Protein AF-A0A178DGD9-F1 (afdb_monomer)

Secondary structure (DSSP, 8-state):
-------PPPPPP----------PPP-SHHHHHHHHHHIIIIIHHH-SHHHHHHHHHHHHHHHHHHHHHHHHHHHHHHHHHHHHHHHHHHHHHHHHHHHHHHTTTT----HHHHHHHHHHHHHHHHHHHHT-S----------------------------------

Sequence (167 aa):
MVATSDTVPPCPQVVPLEIPNTPTTPKTTAAFALLQSQIMQQDIGALDEASKLRLEKRIQKCVNAVQTCHTKGALQQDYIRVLLKINDESKIRRSTKSNILAKGEGMVISYEHLVAKREALAAKAEAKAAGTGKRGRKRTRPVEVEEDVEPSAKMARTSEARLELRL

Mean predicted aligned error: 20.47 Å

pLDDT: mean 72.21, std 21.08, range [29.11, 98.19]

Foldseek 3Di:
DDDDDDDDDDDPDPDPPPDPCPPDQDQDPVSLVVLVCCLVPPLVVPVDPVSVVVNVSSVVSVVVNVVVVVVVVVVVVVVVVVVVVVVVVVVVVVVVVVVCCVVPVPDPQDPVNVVVVVVVVVVVVVVVVVPPDDDDDDDDDDDDDDDDDDDDDDDDDDDDDDDDDDD

Solvent-accessible surface area (backbone atoms only — not comparable to full-atom values): 10764 Å² total; per-residue (Å²): 132,86,86,81,82,93,76,80,79,80,76,81,76,80,71,80,75,78,70,78,88,67,85,70,70,44,88,47,72,68,53,44,51,52,51,51,50,47,42,61,66,49,25,68,66,63,69,42,78,69,28,52,59,50,40,55,57,52,51,53,33,52,52,52,30,50,52,52,52,48,54,51,48,52,54,50,51,51,50,51,52,52,52,50,54,54,50,54,53,51,49,51,53,52,53,49,51,50,48,39,44,73,69,53,83,57,53,85,76,49,72,66,58,54,50,54,52,49,52,55,49,50,55,51,48,50,52,56,59,74,60,65,72,77,84,77,81,78,86,75,87,84,87,88,83,89,80,86,84,87,83,82,91,78,81,86,87,80,89,77,82,88,80,89,80,83,134

Structure (mmCIF, N/CA/C/O backbone):
data_AF-A0A178DGD9-F1
#
_entry.id   AF-A0A178DGD9-F1
#
loop_
_atom_site.group_PDB
_atom_site.id
_atom_site.type_symbol
_atom_site.label_atom_id
_atom_site.label_alt_id
_atom_site.label_comp_id
_atom_site.label_asym_id
_atom_site.label_entity_id
_atom_site.label_seq_id
_atom_site.pdbx_PDB_ins_code
_atom_site.Cartn_x
_atom_site.Cartn_y
_atom_site.Cartn_z
_atom_site.occupancy
_atom_site.B_iso_or_equiv
_atom_site.auth_seq_id
_atom_site.auth_comp_id
_atom_site.auth_asym_id
_atom_site.auth_atom_id
_atom_site.pdbx_PDB_model_num
ATOM 1 N N . MET A 1 1 ? -13.243 -62.537 50.138 1.00 40.56 1 MET A N 1
ATOM 2 C CA . MET A 1 1 ? -13.109 -62.606 48.666 1.00 40.56 1 MET A CA 1
ATOM 3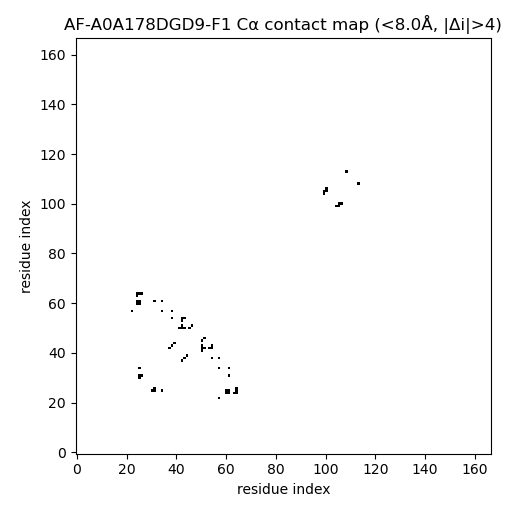 C C . MET A 1 1 ? -14.418 -62.049 48.112 1.00 40.56 1 MET A C 1
ATOM 5 O O . MET A 1 1 ? -15.411 -62.745 48.225 1.00 40.56 1 MET A O 1
ATOM 9 N N . VAL A 1 2 ? -14.608 -60.745 47.852 1.00 44.69 2 VAL A N 1
ATOM 10 C CA . VAL A 1 2 ? -13.956 -59.830 46.874 1.00 44.69 2 VAL A CA 1
ATOM 11 C C . VAL A 1 2 ? -13.896 -60.513 45.497 1.00 44.69 2 VAL A C 1
ATOM 13 O O . VAL A 1 2 ? -13.276 -61.565 45.414 1.00 44.69 2 VAL A O 1
ATOM 16 N N . ALA A 1 3 ? -14.560 -60.051 44.431 1.00 42.19 3 ALA A N 1
ATOM 17 C CA . ALA A 1 3 ? -14.707 -58.666 43.979 1.00 42.19 3 ALA A CA 1
ATOM 18 C C . ALA A 1 3 ? -16.072 -58.348 43.328 1.00 42.19 3 ALA A C 1
ATOM 20 O O . ALA A 1 3 ? -16.640 -59.166 42.606 1.00 42.19 3 ALA A O 1
ATOM 21 N N . THR A 1 4 ? -16.542 -57.118 43.538 1.00 52.44 4 THR A N 1
ATOM 22 C CA . THR A 1 4 ? -17.602 -56.449 42.774 1.00 52.44 4 THR A CA 1
ATOM 23 C C . THR A 1 4 ? -16.986 -55.384 41.865 1.00 52.44 4 THR A C 1
ATOM 25 O O . THR A 1 4 ? -16.273 -54.514 42.357 1.00 52.44 4 THR A O 1
ATOM 28 N N . SER A 1 5 ? -17.349 -55.454 40.579 1.00 50.81 5 SER A N 1
ATOM 29 C CA . SER A 1 5 ? -17.549 -54.354 39.614 1.00 50.81 5 SER A CA 1
ATOM 30 C C . SER A 1 5 ? -16.436 -53.314 39.409 1.00 50.81 5 SER A C 1
ATOM 32 O O . SER A 1 5 ? -16.371 -52.313 40.121 1.00 50.81 5 SER A O 1
ATOM 34 N N . ASP A 1 6 ? -15.696 -53.472 38.308 1.00 48.38 6 ASP A N 1
ATOM 35 C CA . ASP A 1 6 ? -14.911 -52.407 37.678 1.00 48.38 6 ASP A CA 1
ATOM 36 C C . ASP A 1 6 ? -15.830 -51.495 36.846 1.00 48.38 6 ASP A C 1
ATOM 38 O O . ASP A 1 6 ? -16.087 -51.733 35.665 1.00 48.38 6 ASP A O 1
ATOM 42 N N . THR A 1 7 ? -16.340 -50.432 37.467 1.00 59.25 7 THR A N 1
ATOM 43 C CA . THR A 1 7 ? -16.941 -49.299 36.749 1.00 59.25 7 THR A CA 1
ATOM 44 C C . THR A 1 7 ? -15.857 -48.248 36.536 1.00 59.25 7 THR A C 1
ATOM 46 O O . THR A 1 7 ? -15.452 -47.558 37.470 1.00 59.25 7 THR A O 1
ATOM 49 N N . VAL A 1 8 ? -1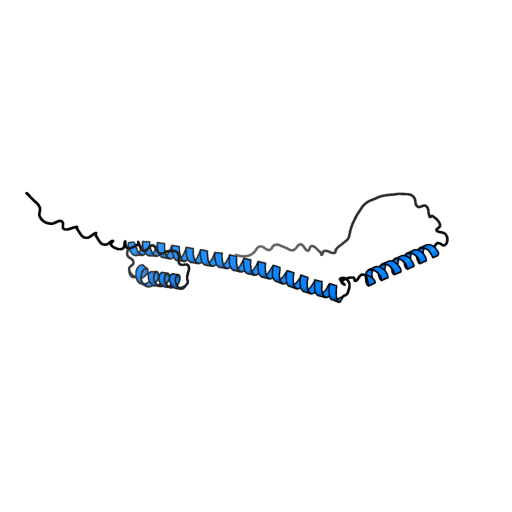5.377 -48.128 35.298 1.00 64.38 8 VAL A N 1
ATOM 50 C CA . VAL A 1 8 ? -14.427 -47.083 34.889 1.00 64.38 8 VAL A CA 1
ATOM 51 C C . VAL A 1 8 ? -15.142 -45.723 34.906 1.00 64.38 8 VAL A C 1
ATOM 53 O O . VAL A 1 8 ? -16.202 -45.596 34.286 1.00 64.38 8 VAL A O 1
ATOM 56 N N . PRO A 1 9 ? -14.609 -44.696 35.593 1.00 62.91 9 PRO A N 1
ATOM 57 C CA . PRO A 1 9 ? -15.229 -43.378 35.606 1.00 62.91 9 PRO A CA 1
ATOM 58 C C . PRO A 1 9 ? -15.121 -42.716 34.219 1.00 62.91 9 PRO A C 1
ATOM 60 O O . PRO A 1 9 ? -14.048 -42.750 33.610 1.00 62.91 9 PRO A O 1
ATOM 63 N N . PRO A 1 10 ? -16.194 -42.078 33.711 1.00 63.91 10 PRO A N 1
ATOM 64 C CA . PRO A 1 10 ? -16.126 -41.299 32.482 1.00 63.91 10 PRO A CA 1
ATOM 65 C C . PRO A 1 10 ? -15.148 -40.135 32.645 1.00 63.91 10 PRO A C 1
ATOM 67 O O . PRO A 1 10 ? -15.238 -39.368 33.606 1.00 63.91 10 PRO A O 1
ATOM 70 N N . CYS A 1 11 ? -14.218 -39.996 31.698 1.00 57.12 11 CYS A N 1
ATOM 71 C CA . CYS A 1 11 ? -13.316 -38.852 31.629 1.00 57.12 11 CYS A CA 1
ATOM 72 C C . CYS A 1 11 ? -14.119 -37.539 31.674 1.00 57.12 11 CYS A C 1
ATOM 74 O O . CYS A 1 11 ? -15.121 -37.426 30.960 1.00 57.12 11 CYS A O 1
ATOM 76 N N . PRO A 1 12 ? -13.700 -36.530 32.462 1.00 57.59 12 PRO A N 1
ATOM 77 C CA . PRO A 1 12 ? -14.342 -35.229 32.415 1.00 57.59 12 PRO A CA 1
ATOM 78 C C . PRO A 1 12 ? -14.181 -34.658 31.006 1.00 57.59 12 PRO A C 1
ATOM 80 O O . PRO A 1 12 ? -13.069 -34.523 30.492 1.00 57.59 12 PRO A O 1
ATOM 83 N N . GLN A 1 13 ? -15.314 -34.359 30.372 1.00 60.00 13 GLN A N 1
ATOM 84 C CA . GLN A 1 13 ? -15.349 -33.632 29.113 1.00 60.00 13 GLN A CA 1
ATOM 85 C C . GLN A 1 13 ? -14.584 -32.323 29.307 1.00 60.00 13 GLN A C 1
ATOM 87 O O . GLN A 1 13 ? -14.848 -31.577 30.251 1.00 60.00 13 GLN A O 1
ATOM 92 N N . VAL A 1 14 ? -13.614 -32.075 28.429 1.00 54.28 14 VAL A N 1
ATOM 93 C CA . VAL A 1 14 ? -12.867 -30.822 28.379 1.00 54.28 14 VAL A CA 1
ATOM 94 C C . VAL A 1 14 ? -13.882 -29.706 28.164 1.00 54.28 14 VAL A C 1
ATOM 96 O O . VAL A 1 14 ? -14.417 -29.541 27.070 1.00 54.28 14 VAL A O 1
ATOM 99 N N . VAL A 1 15 ? -14.179 -28.962 29.228 1.00 59.84 15 VAL A N 1
ATOM 100 C CA . VAL A 1 15 ? -14.890 -27.689 29.134 1.00 59.84 15 VAL A CA 1
ATOM 101 C C . VAL A 1 15 ? -14.063 -26.828 28.177 1.00 59.84 15 VAL A C 1
ATOM 103 O O . VAL A 1 15 ? -12.863 -26.669 28.427 1.00 59.84 15 VAL A O 1
ATOM 106 N N . PRO A 1 16 ? -14.625 -26.311 27.069 1.00 47.81 16 PRO A N 1
ATOM 107 C CA . PRO A 1 16 ? -13.901 -25.374 26.230 1.00 47.81 16 PRO A CA 1
ATOM 108 C C . PRO A 1 16 ? -13.464 -24.215 27.118 1.00 47.81 16 PRO A C 1
ATOM 110 O O . PRO A 1 16 ? -14.298 -23.518 27.691 1.00 47.81 16 PRO A O 1
ATOM 113 N N . LEU A 1 17 ? -12.153 -24.060 27.287 1.00 42.22 17 LEU A N 1
ATOM 114 C CA . LEU A 1 17 ? -11.576 -22.920 27.974 1.00 42.22 17 LEU A CA 1
ATOM 115 C C . LEU A 1 17 ? -12.058 -21.685 27.209 1.00 42.22 17 LEU A C 1
ATOM 117 O O . LEU A 1 17 ? -11.639 -21.477 26.069 1.00 42.22 17 LEU A O 1
ATOM 121 N N . GLU A 1 18 ? -12.985 -20.920 27.791 1.00 50.38 18 GLU A N 1
ATOM 122 C CA . GLU A 1 18 ? -13.386 -19.623 27.258 1.00 50.38 18 GLU A CA 1
ATOM 123 C C . GLU A 1 18 ? -12.116 -18.790 27.131 1.00 50.38 18 GLU A C 1
ATOM 125 O O . GLU A 1 18 ? -11.530 -18.330 28.113 1.00 50.38 18 GLU A O 1
ATOM 130 N N . ILE A 1 19 ? -11.635 -18.676 25.895 1.00 49.94 19 ILE A N 1
ATOM 131 C CA . ILE A 1 19 ? -10.462 -17.885 25.575 1.00 49.94 19 ILE A CA 1
ATOM 132 C C . ILE A 1 19 ? -10.817 -16.468 26.023 1.00 49.94 19 ILE A C 1
ATOM 134 O O . ILE A 1 19 ? -11.836 -15.941 25.564 1.00 49.94 19 ILE A O 1
ATOM 138 N N . PRO A 1 20 ? -10.033 -15.835 26.915 1.00 42.19 20 PRO A N 1
ATOM 139 C CA . PRO A 1 20 ? -10.308 -14.466 27.301 1.00 42.19 20 PRO A CA 1
ATOM 140 C C . PRO A 1 20 ? -10.363 -13.641 26.020 1.00 42.19 20 PRO A C 1
ATOM 142 O O . PRO A 1 20 ? -9.385 -13.603 25.267 1.00 42.19 20 PRO A O 1
ATOM 145 N N . ASN A 1 21 ? -11.525 -13.030 25.764 1.00 61.69 21 ASN A N 1
ATOM 146 C CA . ASN A 1 21 ? -11.784 -12.138 24.640 1.00 61.69 21 ASN A CA 1
ATOM 147 C C . ASN A 1 21 ? -10.830 -10.950 24.752 1.00 61.69 21 ASN A C 1
ATOM 149 O O . ASN A 1 21 ? -11.185 -9.886 25.250 1.00 61.69 21 ASN A O 1
ATOM 153 N N . THR A 1 22 ? -9.581 -11.139 24.347 1.00 49.91 22 THR A N 1
ATOM 154 C CA . THR A 1 22 ? -8.605 -10.080 24.184 1.00 49.91 22 THR A CA 1
ATOM 155 C C . THR A 1 22 ? -8.782 -9.605 22.748 1.00 49.91 22 THR A C 1
ATOM 157 O O . THR A 1 22 ? -8.465 -10.341 21.816 1.00 49.91 22 THR A O 1
ATOM 160 N N . PRO A 1 23 ? -9.351 -8.404 22.514 1.00 56.66 23 PRO A N 1
ATOM 161 C CA . PRO A 1 23 ? -9.592 -7.969 21.148 1.00 56.66 23 PRO A CA 1
ATOM 162 C C . PRO A 1 23 ? -8.249 -7.839 20.427 1.00 56.66 23 PRO A C 1
ATOM 164 O O . PRO A 1 23 ? -7.420 -7.014 20.818 1.00 56.66 23 PRO A O 1
ATOM 167 N N . THR A 1 24 ? -8.010 -8.660 19.414 1.00 66.81 24 THR A N 1
ATOM 168 C CA . THR A 1 24 ? -6.858 -8.521 18.523 1.00 66.81 24 THR A CA 1
ATOM 169 C C . THR A 1 24 ? -7.003 -7.217 17.730 1.00 66.81 24 THR A C 1
ATOM 171 O O . THR A 1 24 ? -8.124 -6.811 17.420 1.00 66.81 24 THR A O 1
ATOM 174 N N . THR A 1 25 ? -5.899 -6.530 17.415 1.00 76.56 25 THR A N 1
ATOM 175 C CA . THR A 1 25 ? -5.938 -5.292 16.616 1.00 76.56 25 THR A CA 1
ATOM 176 C C . THR A 1 25 ? -6.692 -5.543 15.305 1.00 76.56 25 THR A C 1
ATOM 178 O O . THR A 1 25 ? -6.334 -6.483 14.584 1.00 76.56 25 THR A O 1
ATOM 181 N N . PRO A 1 26 ? -7.735 -4.756 14.983 1.00 80.38 26 PRO A N 1
ATOM 182 C CA . PRO A 1 26 ? -8.559 -5.017 13.813 1.00 80.38 26 PRO A CA 1
ATOM 183 C C . PRO A 1 26 ? -7.745 -4.801 12.537 1.00 80.38 26 PRO A C 1
ATOM 185 O O . PRO A 1 26 ? -7.120 -3.761 12.341 1.00 80.38 26 PRO A O 1
ATOM 188 N N . LYS A 1 27 ? -7.752 -5.814 11.668 1.00 82.94 27 LYS A N 1
ATOM 189 C CA . LYS A 1 27 ? -7.065 -5.795 10.364 1.00 82.94 27 LYS A CA 1
ATOM 190 C C . LYS A 1 27 ? -8.024 -5.588 9.192 1.00 82.94 27 LYS A C 1
ATOM 192 O O . LYS A 1 27 ? -7.579 -5.319 8.081 1.00 82.94 27 LYS A O 1
ATOM 197 N N . THR A 1 28 ? -9.324 -5.748 9.429 1.00 86.31 28 THR A N 1
ATOM 198 C CA . THR A 1 28 ? -10.386 -5.654 8.424 1.00 86.31 28 THR A CA 1
ATOM 199 C C . THR A 1 28 ? -11.380 -4.563 8.800 1.00 86.31 28 THR A C 1
ATOM 201 O O . THR A 1 28 ? -11.594 -4.276 9.979 1.00 86.31 28 THR A O 1
ATOM 204 N N . THR A 1 29 ? -12.031 -3.983 7.793 1.00 87.25 29 THR A N 1
ATOM 205 C CA . THR A 1 29 ? -13.046 -2.937 7.981 1.00 87.25 29 THR A CA 1
ATOM 206 C C . THR A 1 29 ? -14.228 -3.431 8.815 1.00 87.25 29 THR A C 1
ATOM 208 O O . THR A 1 29 ? -14.697 -2.718 9.693 1.00 87.25 29 THR A O 1
ATOM 211 N N . ALA A 1 30 ? -14.661 -4.680 8.610 1.00 89.81 30 ALA A N 1
ATOM 212 C CA . ALA A 1 30 ? -15.724 -5.293 9.405 1.00 89.81 30 ALA A CA 1
ATOM 213 C C . ALA A 1 30 ? -15.337 -5.419 10.890 1.00 89.81 30 ALA A C 1
ATOM 215 O O . ALA A 1 30 ? -16.125 -5.063 11.761 1.00 89.81 30 ALA A O 1
ATOM 216 N N . ALA A 1 31 ? -14.106 -5.851 11.192 1.00 87.69 31 ALA A N 1
ATOM 217 C CA . ALA A 1 31 ? -13.625 -5.930 12.572 1.00 87.69 31 ALA A CA 1
ATOM 218 C C . ALA A 1 31 ? -13.523 -4.544 13.229 1.00 87.69 31 ALA A C 1
ATOM 220 O O . ALA A 1 31 ? -13.807 -4.402 14.416 1.00 87.69 31 ALA A O 1
ATOM 221 N N . PHE A 1 32 ? -13.152 -3.517 12.459 1.00 90.12 32 PHE A N 1
ATOM 222 C CA . PHE A 1 32 ? -13.137 -2.137 12.940 1.00 90.12 32 PHE A CA 1
ATOM 223 C C . PHE A 1 32 ? -14.554 -1.608 13.223 1.00 90.12 32 PHE A C 1
ATOM 225 O O . PHE A 1 32 ? -14.780 -1.010 14.270 1.00 90.12 32 PHE A O 1
ATOM 232 N N . ALA A 1 33 ? -15.527 -1.891 12.350 1.00 90.31 33 ALA A N 1
ATOM 233 C CA . ALA A 1 33 ? -16.927 -1.515 12.557 1.00 90.31 33 ALA A CA 1
ATOM 234 C C . ALA A 1 33 ? -17.534 -2.187 13.803 1.00 90.31 33 ALA A C 1
ATOM 236 O O . ALA A 1 33 ? -18.230 -1.535 14.578 1.00 90.31 33 ALA A O 1
ATOM 237 N N . LEU A 1 34 ? -17.210 -3.464 14.041 1.00 90.69 34 LEU A N 1
ATOM 238 C CA . LEU A 1 34 ? -17.594 -4.170 15.269 1.00 90.69 34 LEU A CA 1
ATOM 239 C C . LEU A 1 34 ? -16.960 -3.542 16.517 1.00 90.69 34 LEU A C 1
ATOM 241 O O . LEU A 1 34 ? -17.621 -3.394 17.542 1.00 90.69 34 LEU A O 1
ATOM 245 N N . LEU A 1 35 ? -15.686 -3.146 16.446 1.00 90.31 35 LEU A N 1
ATOM 246 C CA . LEU A 1 35 ? -15.021 -2.453 17.551 1.00 90.31 35 LEU A CA 1
ATOM 247 C C . LEU A 1 35 ? -15.705 -1.111 17.855 1.00 90.31 35 LEU A C 1
ATOM 249 O O . LEU A 1 35 ? -15.920 -0.776 19.018 1.00 90.31 35 LEU A O 1
ATOM 253 N N . GLN A 1 36 ? -16.099 -0.374 16.816 1.00 90.31 36 GLN A N 1
ATOM 254 C CA . GLN A 1 36 ? -16.817 0.889 16.954 1.00 90.31 36 GLN A CA 1
ATOM 255 C C . GLN A 1 36 ? -18.209 0.701 17.574 1.00 90.31 36 GLN A C 1
ATOM 257 O O . GLN A 1 36 ? -18.577 1.453 18.478 1.00 90.31 36 GLN A O 1
ATOM 262 N N . SER A 1 37 ? -18.980 -0.304 17.142 1.00 91.00 37 SER A N 1
ATOM 263 C CA . SER A 1 37 ? -20.303 -0.574 17.720 1.00 91.00 37 SER A CA 1
ATOM 264 C C . SER A 1 37 ? -20.202 -0.983 19.189 1.00 91.00 37 SER A C 1
ATOM 266 O O . SER A 1 37 ? -20.994 -0.524 20.006 1.00 91.00 37 SER A O 1
ATOM 268 N N . GLN A 1 38 ? -19.188 -1.775 19.545 1.00 89.62 38 GLN A N 1
ATOM 269 C CA . GLN A 1 38 ? -18.911 -2.166 20.924 1.00 89.62 38 GLN A CA 1
ATOM 270 C C . GLN A 1 38 ? -18.567 -0.968 21.824 1.00 89.62 38 GLN A C 1
ATOM 272 O O . GLN A 1 38 ? -19.085 -0.882 22.936 1.00 89.62 38 GLN A O 1
ATOM 277 N N . ILE A 1 39 ? -17.756 -0.021 21.340 1.00 90.44 39 ILE A N 1
ATOM 278 C CA . ILE A 1 39 ? -17.452 1.223 22.066 1.00 90.44 39 ILE A CA 1
ATOM 279 C C . ILE A 1 39 ? -18.739 2.018 22.335 1.00 90.44 39 ILE A C 1
ATOM 281 O O . ILE A 1 39 ? -18.992 2.416 23.472 1.00 90.44 39 ILE A O 1
ATOM 285 N N . MET A 1 40 ? -19.569 2.219 21.305 1.00 88.75 40 MET A N 1
ATOM 286 C CA . MET A 1 40 ? -20.778 3.044 21.412 1.00 88.75 40 MET A CA 1
ATOM 287 C C . MET A 1 40 ? -21.876 2.401 22.265 1.00 88.75 40 MET A C 1
ATOM 289 O O . MET A 1 40 ? -22.529 3.095 23.036 1.00 88.75 40 MET A O 1
ATOM 293 N N . GLN A 1 41 ? -22.092 1.091 22.130 1.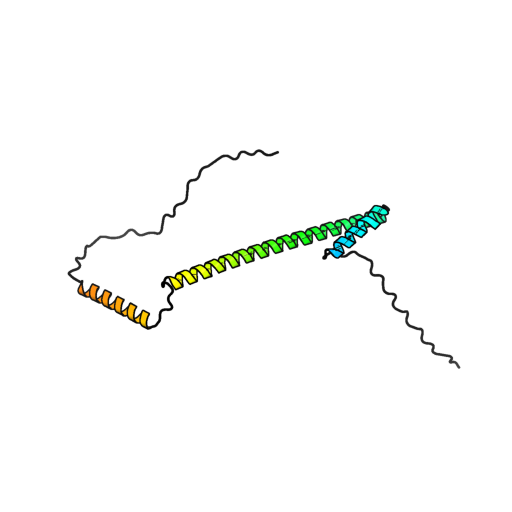00 87.56 41 GLN A N 1
ATOM 294 C CA . GLN A 1 41 ? -23.213 0.400 22.775 1.00 87.56 41 GLN A CA 1
ATOM 295 C C . GLN A 1 41 ? -22.891 -0.100 24.185 1.00 87.56 41 GLN A C 1
ATOM 297 O O . GLN A 1 41 ? -23.793 -0.172 25.012 1.00 87.56 41 GLN A O 1
ATOM 302 N N . GLN A 1 42 ? -21.639 -0.480 24.460 1.00 83.56 42 GLN A N 1
ATOM 303 C CA . GLN A 1 42 ? -21.278 -1.141 25.720 1.00 83.56 42 GLN A CA 1
ATOM 304 C C . GLN A 1 42 ? -20.485 -0.223 26.643 1.00 83.56 42 GLN A C 1
ATOM 306 O O . GLN A 1 42 ? -20.831 -0.086 27.812 1.00 83.56 42 GLN A O 1
ATOM 311 N N . ASP A 1 43 ? -19.423 0.405 26.138 1.00 80.62 43 ASP A N 1
ATOM 312 C CA . ASP A 1 43 ? -18.486 1.097 27.025 1.00 80.62 43 ASP A CA 1
ATOM 313 C C . ASP A 1 43 ? -18.960 2.505 27.392 1.00 80.62 43 ASP A C 1
ATOM 315 O O . ASP A 1 43 ? -18.917 2.886 28.557 1.00 80.62 43 ASP A O 1
ATOM 319 N N . ILE A 1 44 ? -19.460 3.266 26.413 1.00 81.62 44 ILE A N 1
ATOM 320 C CA . ILE A 1 44 ? -19.998 4.614 26.659 1.00 81.62 44 ILE A CA 1
ATOM 321 C C . ILE A 1 44 ? -21.328 4.545 27.426 1.00 81.62 44 ILE A C 1
ATOM 323 O O . ILE A 1 44 ? -21.623 5.431 28.220 1.00 81.62 44 ILE A O 1
ATOM 327 N N . GLY A 1 45 ? -22.123 3.490 27.219 1.00 76.38 45 GLY A N 1
ATOM 328 C CA . GLY A 1 45 ? -23.437 3.339 27.851 1.00 76.38 45 GLY A CA 1
ATOM 329 C C . GLY A 1 45 ? -23.404 2.914 29.324 1.00 76.38 45 GLY A C 1
ATOM 330 O O . GLY A 1 45 ? -24.310 3.281 30.066 1.00 76.38 45 GLY A O 1
ATOM 331 N N . ALA A 1 46 ? -22.392 2.150 29.756 1.00 78.38 46 ALA A N 1
ATOM 332 C CA . ALA A 1 46 ? -22.332 1.581 31.109 1.00 78.38 46 ALA A CA 1
ATOM 333 C C . ALA A 1 46 ? -21.547 2.440 32.120 1.00 78.38 46 ALA A C 1
ATOM 335 O O . ALA A 1 46 ? -21.870 2.391 33.303 1.00 78.38 46 ALA A O 1
ATOM 336 N N . LEU A 1 47 ? -20.546 3.217 31.671 1.00 79.94 47 LEU A N 1
ATOM 337 C CA . LEU A 1 47 ? -19.753 4.211 32.432 1.00 79.94 47 LEU A CA 1
ATOM 338 C C . LEU A 1 47 ? -19.230 3.797 33.833 1.00 79.94 47 LEU A C 1
ATOM 340 O O . LEU A 1 47 ? -18.777 4.644 34.607 1.00 79.94 47 LEU A O 1
ATOM 344 N N . ASP A 1 48 ? -19.222 2.501 34.142 1.00 89.19 48 ASP A N 1
ATOM 345 C CA . ASP A 1 48 ? -18.572 1.885 35.299 1.00 89.19 48 ASP A CA 1
ATOM 346 C C . ASP A 1 48 ? -17.035 1.910 35.175 1.00 89.19 48 ASP A C 1
ATOM 348 O O . ASP A 1 48 ? -16.472 2.017 34.085 1.00 89.19 48 ASP A O 1
ATOM 352 N N . GLU A 1 49 ? -16.310 1.765 36.287 1.00 88.12 49 GLU A N 1
ATOM 353 C CA . GLU A 1 49 ? -14.834 1.773 36.261 1.00 88.12 49 GLU A CA 1
ATOM 354 C C . GLU A 1 49 ? -14.250 0.689 35.336 1.00 88.12 49 GLU A C 1
ATOM 356 O O . GLU A 1 49 ? -13.236 0.897 34.666 1.00 88.12 49 GLU A O 1
ATOM 361 N N . ALA A 1 50 ? -14.927 -0.456 35.208 1.00 87.06 50 ALA A N 1
ATOM 362 C CA . ALA A 1 50 ? -14.505 -1.505 34.291 1.00 87.06 50 ALA A CA 1
ATOM 363 C C . ALA A 1 50 ? -14.736 -1.138 32.809 1.00 87.06 50 ALA A C 1
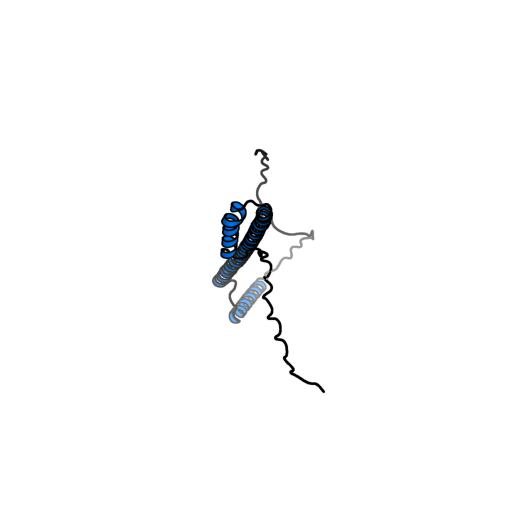ATOM 365 O O . ALA A 1 50 ? -13.901 -1.500 31.974 1.00 87.06 50 ALA A O 1
ATOM 366 N N . SER A 1 51 ? -15.816 -0.428 32.446 1.00 86.44 51 SER A N 1
ATOM 367 C CA . SER A 1 51 ? -16.017 0.058 31.068 1.00 86.44 51 SER A CA 1
ATOM 368 C C . SER A 1 51 ? -15.033 1.147 30.695 1.00 86.44 51 SER A C 1
ATOM 370 O O . SER A 1 51 ? -14.553 1.115 29.568 1.00 86.44 51 SER A O 1
ATOM 372 N N . LYS A 1 52 ? -14.642 2.035 31.618 1.00 88.81 52 LYS A N 1
ATOM 373 C CA . LYS A 1 52 ? -13.594 3.038 31.358 1.00 88.81 52 LYS A CA 1
ATOM 374 C C . LYS A 1 52 ? -12.276 2.375 30.951 1.00 88.81 52 LYS A C 1
ATOM 376 O O . LYS A 1 52 ? -11.725 2.683 29.896 1.00 88.81 52 LYS A O 1
ATOM 381 N N . LEU A 1 53 ? -11.832 1.369 31.707 1.00 89.44 53 LEU A N 1
ATOM 382 C CA . LEU A 1 53 ? -10.622 0.607 31.373 1.00 89.44 53 LEU A CA 1
ATOM 383 C C . LEU A 1 53 ? -10.751 -0.168 30.048 1.00 89.44 53 LEU A C 1
ATOM 385 O O . LEU A 1 53 ? -9.774 -0.320 29.308 1.00 89.44 53 LEU A O 1
ATOM 389 N N . ARG A 1 54 ? -11.940 -0.703 29.731 1.00 90.12 54 ARG A N 1
ATOM 390 C CA . ARG A 1 54 ? -12.201 -1.359 28.435 1.00 90.12 54 ARG A CA 1
ATOM 391 C C . ARG A 1 54 ? -12.192 -0.354 27.282 1.00 90.12 54 ARG A C 1
ATOM 393 O O . ARG A 1 54 ? -11.609 -0.660 26.239 1.00 90.12 54 ARG A O 1
ATOM 400 N N . LEU A 1 55 ? -12.770 0.825 27.490 1.00 90.56 55 LEU A N 1
ATOM 401 C CA . LEU A 1 55 ? -12.842 1.919 26.530 1.00 90.56 55 LEU A CA 1
ATOM 402 C C . LEU A 1 55 ? -11.444 2.390 26.145 1.00 90.56 55 LEU A C 1
ATOM 404 O O . LEU A 1 55 ? -11.115 2.394 24.963 1.00 90.56 55 LEU A O 1
ATOM 408 N N . GLU A 1 56 ? -10.592 2.691 27.125 1.00 91.50 56 GLU A N 1
ATOM 409 C CA . GLU A 1 56 ? -9.198 3.088 26.890 1.00 91.50 56 GLU A CA 1
ATOM 410 C C . GLU A 1 56 ? -8.451 2.044 26.051 1.00 91.50 56 GLU A C 1
ATOM 412 O O . GLU A 1 56 ? -7.836 2.362 25.029 1.00 91.50 56 GLU A O 1
ATOM 417 N N . LYS A 1 57 ? -8.581 0.759 26.410 1.00 91.75 57 LYS A N 1
ATOM 418 C CA . LYS A 1 57 ? -7.969 -0.348 25.657 1.00 91.75 57 LYS A CA 1
ATOM 419 C C . LYS A 1 57 ? -8.500 -0.452 24.227 1.00 91.75 57 LYS A C 1
ATOM 421 O O . LYS A 1 57 ? -7.737 -0.794 23.321 1.00 91.75 57 LYS A O 1
ATOM 426 N N . ARG A 1 58 ? -9.798 -0.227 24.006 1.00 90.94 58 ARG A N 1
ATOM 427 C CA . ARG A 1 58 ? -10.422 -0.284 22.674 1.00 90.94 58 ARG A CA 1
ATOM 428 C C . ARG A 1 58 ? -10.036 0.931 21.826 1.00 90.94 58 ARG A C 1
ATOM 430 O O . ARG A 1 58 ? -9.677 0.744 20.666 1.00 90.94 58 ARG A O 1
ATOM 437 N N . ILE A 1 59 ? -9.976 2.128 22.408 1.00 91.81 59 ILE A N 1
ATOM 438 C CA . ILE A 1 59 ? -9.479 3.345 21.748 1.00 91.81 59 ILE A CA 1
ATOM 439 C C . ILE A 1 59 ? -8.021 3.166 21.322 1.00 91.81 59 ILE A C 1
ATOM 441 O O . ILE A 1 59 ? -7.695 3.412 20.161 1.00 91.81 59 ILE A O 1
ATOM 445 N N . GLN A 1 60 ? -7.155 2.654 22.201 1.00 94.12 60 GLN A N 1
ATOM 446 C CA . GLN A 1 60 ? -5.756 2.399 21.848 1.00 94.12 60 GLN A CA 1
ATOM 447 C C . GLN A 1 60 ? -5.630 1.444 20.649 1.00 94.12 60 GLN A C 1
ATOM 449 O O . GLN A 1 60 ? -4.765 1.616 19.791 1.00 94.12 60 GLN A O 1
ATOM 454 N N . LYS A 1 61 ? -6.518 0.449 20.535 1.00 90.69 61 LYS A N 1
ATOM 455 C CA . LYS A 1 61 ? -6.549 -0.463 19.379 1.00 90.69 61 LYS A CA 1
ATOM 456 C C . LYS A 1 61 ? -7.006 0.224 18.106 1.00 90.69 61 LYS A C 1
ATOM 458 O O . LYS A 1 61 ? -6.432 -0.060 17.057 1.00 90.69 61 LYS A O 1
ATOM 463 N N . CYS A 1 62 ? -7.988 1.121 18.190 1.00 90.94 62 CYS A N 1
ATOM 464 C CA . CYS A 1 62 ? -8.378 1.957 17.059 1.00 90.94 62 CYS A CA 1
ATOM 465 C C . CYS A 1 62 ? -7.185 2.783 16.571 1.00 90.94 62 CYS A C 1
ATOM 467 O O . CYS A 1 62 ? -6.875 2.750 15.384 1.00 90.94 62 CYS A O 1
ATOM 469 N N . VAL A 1 63 ? -6.466 3.444 17.483 1.00 94.31 63 VAL A N 1
ATOM 470 C CA . VAL A 1 63 ? -5.268 4.230 17.150 1.00 94.31 63 VAL A CA 1
ATOM 471 C C . VAL A 1 63 ? -4.209 3.358 16.472 1.00 94.31 63 VAL A C 1
ATOM 473 O O . VAL A 1 63 ? -3.743 3.694 15.385 1.00 94.31 63 VAL A O 1
ATOM 476 N N . ASN A 1 64 ? -3.886 2.197 17.045 1.00 94.38 64 ASN A N 1
ATOM 477 C CA . ASN A 1 64 ? -2.895 1.281 16.473 1.00 94.38 64 ASN A CA 1
ATOM 478 C C . ASN A 1 64 ? -3.314 0.753 15.087 1.00 94.38 64 ASN A C 1
ATOM 480 O O . ASN A 1 64 ? -2.479 0.617 14.187 1.00 94.38 64 ASN A O 1
ATOM 484 N N . ALA A 1 65 ? -4.603 0.457 14.892 1.00 91.25 65 ALA A N 1
ATOM 485 C CA . ALA A 1 65 ? -5.138 0.024 13.604 1.00 91.25 65 ALA A CA 1
ATOM 486 C C . ALA A 1 65 ? -5.033 1.134 12.550 1.00 91.25 65 ALA A C 1
ATOM 488 O O . ALA A 1 65 ? -4.587 0.865 11.435 1.00 91.25 65 ALA A O 1
ATOM 489 N N . VAL A 1 66 ? -5.362 2.377 12.920 1.00 93.25 66 VAL A N 1
ATOM 490 C CA . VAL A 1 66 ? -5.236 3.554 12.046 1.00 93.25 66 VAL A CA 1
ATOM 491 C C . VAL A 1 66 ? -3.776 3.806 11.668 1.00 93.25 66 VAL A C 1
ATOM 493 O O . VAL A 1 66 ? -3.462 3.997 10.496 1.00 93.25 66 VAL A O 1
ATOM 496 N N . GLN A 1 67 ? -2.854 3.739 12.628 1.00 95.19 67 GLN A N 1
ATOM 497 C CA . GLN A 1 67 ? -1.421 3.868 12.349 1.00 95.19 67 GLN A CA 1
ATOM 498 C C . GLN A 1 67 ? -0.938 2.781 11.381 1.00 95.19 67 GLN A C 1
ATOM 500 O O . GLN A 1 67 ? -0.252 3.071 10.401 1.00 95.19 67 GLN A O 1
ATOM 505 N N . THR A 1 68 ? -1.342 1.529 11.607 1.00 92.56 68 THR A N 1
ATOM 506 C CA . THR A 1 68 ? -0.973 0.399 10.742 1.00 92.56 68 THR A CA 1
ATOM 507 C C . THR A 1 68 ? -1.564 0.540 9.337 1.00 92.56 68 THR A C 1
ATOM 509 O O . THR A 1 68 ? -0.883 0.268 8.349 1.00 92.56 68 THR A O 1
ATOM 512 N N . CYS A 1 69 ? -2.822 0.975 9.204 1.00 91.56 69 CYS A N 1
ATOM 513 C CA . CYS A 1 69 ? -3.429 1.150 7.886 1.00 91.56 69 CYS A CA 1
ATOM 514 C C . CYS A 1 69 ? -2.816 2.337 7.137 1.00 91.56 69 CYS A C 1
ATOM 516 O O . CYS A 1 69 ? -2.583 2.236 5.935 1.00 91.56 69 CYS A O 1
ATOM 518 N N . HIS A 1 70 ? -2.503 3.427 7.841 1.00 94.44 70 HIS A N 1
ATOM 519 C CA . HIS A 1 70 ? -1.883 4.605 7.249 1.00 94.44 70 HIS A CA 1
ATOM 520 C C . HIS A 1 70 ? -0.459 4.311 6.769 1.00 94.44 70 HIS A C 1
ATOM 522 O O . HIS A 1 70 ? -0.140 4.567 5.611 1.00 94.44 70 HIS A O 1
ATOM 528 N N . THR A 1 71 ? 0.373 3.695 7.614 1.00 96.00 71 THR A N 1
ATOM 529 C CA . THR A 1 71 ? 1.735 3.273 7.239 1.00 96.00 71 THR A CA 1
ATOM 530 C C . THR A 1 71 ? 1.722 2.298 6.065 1.00 96.00 71 THR A C 1
ATOM 532 O O . THR A 1 71 ? 2.470 2.483 5.107 1.00 96.00 71 THR A O 1
ATOM 535 N N . LYS A 1 72 ? 0.821 1.307 6.070 1.00 95.50 72 LYS A N 1
ATOM 536 C CA . LYS A 1 72 ? 0.635 0.402 4.927 1.00 95.50 72 LYS A CA 1
ATOM 537 C C . LYS A 1 72 ? 0.232 1.160 3.659 1.00 95.50 72 LYS A C 1
ATOM 539 O O . LYS A 1 72 ? 0.765 0.868 2.592 1.00 95.50 72 LYS A O 1
ATOM 544 N N . GLY A 1 73 ? -0.677 2.127 3.772 1.00 96.00 73 GLY A N 1
ATOM 545 C CA . GLY A 1 73 ? -1.096 2.983 2.663 1.00 96.00 73 GLY A CA 1
ATOM 546 C C . GLY A 1 73 ? 0.062 3.797 2.082 1.00 96.00 73 GLY A C 1
ATOM 547 O O . GLY A 1 73 ? 0.245 3.800 0.868 1.00 96.00 73 GLY A O 1
ATOM 548 N N . ALA A 1 74 ? 0.887 4.414 2.931 1.00 97.31 74 ALA A N 1
ATOM 549 C CA . ALA A 1 74 ? 2.078 5.151 2.509 1.00 97.31 74 ALA A CA 1
ATOM 550 C C . ALA A 1 74 ? 3.072 4.245 1.758 1.00 97.31 74 ALA A C 1
ATOM 552 O O . ALA A 1 74 ? 3.475 4.564 0.641 1.00 97.31 74 ALA A O 1
ATOM 553 N N . LEU A 1 75 ? 3.371 3.058 2.301 1.00 97.19 75 LEU A N 1
ATOM 554 C CA . LEU A 1 75 ? 4.243 2.077 1.641 1.00 97.19 75 LEU A CA 1
ATOM 555 C C . LEU A 1 75 ? 3.693 1.623 0.281 1.00 97.19 75 LEU A C 1
ATOM 557 O O . LEU A 1 75 ? 4.448 1.472 -0.679 1.00 97.19 75 LEU A O 1
ATOM 561 N N . GLN A 1 76 ? 2.378 1.417 0.175 1.00 97.69 76 GLN A N 1
ATOM 562 C CA . GLN A 1 76 ? 1.735 1.067 -1.093 1.00 97.69 76 GLN A CA 1
ATOM 563 C C . GLN A 1 76 ? 1.839 2.200 -2.119 1.00 97.69 76 GLN A C 1
ATOM 565 O O . GLN A 1 76 ? 2.120 1.938 -3.288 1.00 97.69 76 GLN A O 1
ATOM 570 N N . GLN A 1 77 ? 1.646 3.450 -1.699 1.00 97.69 77 GLN A N 1
ATOM 571 C CA . GLN A 1 77 ? 1.795 4.613 -2.575 1.00 97.69 77 GLN A CA 1
ATOM 572 C C . GLN A 1 77 ? 3.233 4.767 -3.077 1.00 97.69 77 GLN A C 1
ATOM 574 O O . GLN A 1 77 ? 3.441 5.006 -4.268 1.00 97.69 77 GLN A O 1
ATOM 579 N N . ASP A 1 78 ? 4.220 4.580 -2.203 1.00 97.88 78 ASP A N 1
ATOM 580 C CA . ASP A 1 78 ? 5.632 4.628 -2.580 1.00 97.88 78 ASP A CA 1
ATOM 581 C C . ASP A 1 78 ? 5.993 3.502 -3.552 1.00 97.88 78 ASP A C 1
ATOM 583 O O . ASP A 1 78 ? 6.652 3.746 -4.565 1.00 97.88 78 ASP A O 1
ATOM 587 N N . TYR A 1 79 ? 5.491 2.288 -3.314 1.00 98.00 79 TYR A N 1
ATOM 588 C CA . TYR A 1 79 ? 5.671 1.164 -4.231 1.00 98.00 79 TYR A CA 1
ATOM 589 C C . TYR A 1 79 ? 5.077 1.451 -5.618 1.00 98.00 79 TYR A C 1
ATOM 591 O O . TYR A 1 79 ? 5.761 1.295 -6.631 1.00 98.00 79 TYR A O 1
ATOM 599 N N . ILE A 1 80 ? 3.836 1.946 -5.675 1.00 97.81 80 ILE A N 1
ATOM 600 C CA . ILE A 1 80 ? 3.181 2.344 -6.930 1.00 97.81 80 ILE A CA 1
ATOM 601 C C . ILE A 1 80 ? 3.996 3.431 -7.641 1.00 97.81 80 ILE A C 1
ATOM 603 O O . ILE A 1 80 ? 4.205 3.354 -8.851 1.00 97.81 80 ILE A O 1
ATOM 607 N N . ARG A 1 81 ? 4.510 4.420 -6.904 1.00 98.19 81 ARG A N 1
ATOM 608 C CA . ARG A 1 81 ? 5.346 5.492 -7.458 1.00 98.19 81 ARG A CA 1
ATOM 609 C C . ARG A 1 81 ? 6.637 4.954 -8.072 1.00 98.19 81 ARG A C 1
ATOM 611 O O . ARG A 1 81 ? 7.015 5.392 -9.157 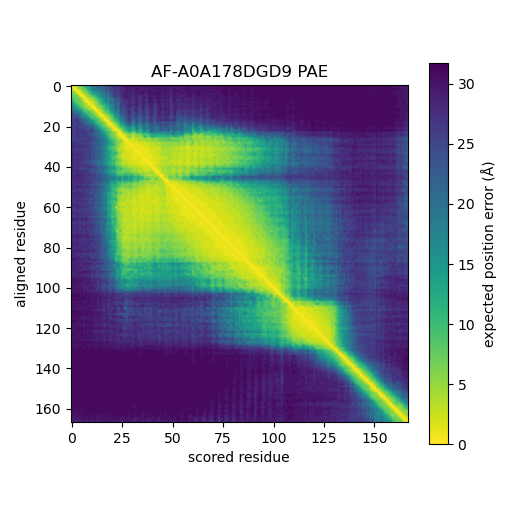1.00 98.19 81 ARG A O 1
ATOM 618 N N . VAL A 1 82 ? 7.319 4.025 -7.403 1.00 97.38 82 VAL A N 1
ATOM 619 C CA . VAL A 1 82 ? 8.532 3.386 -7.937 1.00 97.38 82 VAL A CA 1
ATOM 620 C C . VAL A 1 82 ? 8.212 2.598 -9.207 1.00 97.38 82 VAL A C 1
ATOM 622 O O . VAL A 1 82 ? 8.908 2.758 -10.209 1.00 97.38 82 VAL A O 1
ATOM 625 N N . LEU A 1 83 ? 7.129 1.816 -9.212 1.00 97.12 83 LEU A N 1
ATOM 626 C CA . LEU A 1 83 ? 6.697 1.075 -10.400 1.00 97.12 83 LEU A CA 1
ATOM 627 C C . LEU A 1 83 ? 6.349 1.994 -11.574 1.00 97.12 83 LEU A C 1
ATOM 629 O O . LEU A 1 83 ? 6.704 1.692 -12.712 1.00 97.12 83 LEU A O 1
ATOM 633 N N . LEU A 1 84 ? 5.685 3.122 -11.311 1.00 97.31 84 LEU A N 1
ATOM 634 C CA . LEU A 1 84 ? 5.395 4.128 -12.332 1.00 97.31 84 LEU A CA 1
ATOM 635 C C . LEU A 1 84 ? 6.683 4.672 -12.951 1.00 97.31 84 LEU A C 1
ATOM 637 O O . LEU A 1 84 ? 6.812 4.650 -14.171 1.00 97.31 84 LEU A O 1
ATOM 641 N N . LYS A 1 85 ? 7.674 5.046 -12.130 1.00 96.81 85 LYS A N 1
ATOM 642 C CA . LYS A 1 85 ? 8.981 5.515 -12.621 1.00 96.81 85 LYS A CA 1
ATOM 643 C C . LYS A 1 85 ? 9.669 4.482 -13.518 1.00 96.81 85 LYS A C 1
ATOM 645 O O . LYS A 1 85 ? 10.117 4.830 -14.606 1.00 96.81 85 LYS A O 1
ATOM 650 N N . ILE A 1 86 ? 9.709 3.216 -13.095 1.00 95.75 86 ILE A N 1
ATOM 651 C CA . ILE A 1 86 ? 10.308 2.123 -13.883 1.00 95.75 86 ILE A CA 1
ATOM 652 C C . ILE A 1 86 ? 9.560 1.929 -15.207 1.00 95.75 86 ILE A C 1
ATOM 654 O O . ILE A 1 86 ? 10.176 1.747 -16.261 1.00 95.75 86 ILE A O 1
ATOM 658 N N . ASN A 1 87 ? 8.228 1.968 -15.172 1.00 95.62 87 ASN A N 1
ATOM 659 C CA . ASN A 1 87 ? 7.405 1.818 -16.366 1.00 95.62 87 ASN A CA 1
ATOM 660 C C . ASN A 1 87 ? 7.598 2.980 -17.340 1.00 95.62 87 ASN A C 1
ATOM 662 O O . ASN A 1 87 ? 7.711 2.748 -18.543 1.00 95.62 87 ASN A O 1
ATOM 666 N N . ASP A 1 88 ? 7.661 4.211 -16.846 1.00 95.31 88 ASP A N 1
ATOM 667 C CA . ASP A 1 88 ? 7.862 5.388 -17.685 1.00 95.31 88 ASP A CA 1
ATOM 668 C C . ASP A 1 88 ? 9.264 5.400 -18.304 1.00 95.31 88 ASP A C 1
ATOM 670 O O . ASP A 1 88 ? 9.397 5.622 -19.509 1.00 95.31 88 ASP A O 1
ATOM 674 N N . GLU A 1 89 ? 10.297 5.014 -17.551 1.00 92.19 89 GLU A N 1
ATOM 675 C CA . GLU A 1 89 ? 11.636 4.802 -18.108 1.00 92.19 89 GLU A CA 1
ATOM 676 C C . GLU A 1 89 ? 11.637 3.697 -19.179 1.00 92.19 89 GLU A C 1
ATOM 678 O O . GLU A 1 89 ? 12.227 3.842 -20.253 1.00 92.19 89 GLU A O 1
ATOM 683 N N . SER A 1 90 ? 10.925 2.597 -18.932 1.00 90.56 90 SER A N 1
ATOM 684 C CA . SER A 1 90 ? 10.806 1.489 -19.884 1.00 90.56 90 SER A CA 1
ATOM 685 C C . SER A 1 90 ? 10.107 1.910 -21.180 1.00 90.56 90 SER A C 1
ATOM 687 O O . SER A 1 90 ? 10.519 1.484 -22.262 1.00 90.56 90 SER A O 1
ATOM 689 N N . LYS A 1 91 ? 9.075 2.762 -21.103 1.00 92.88 91 LYS A N 1
ATOM 690 C CA . LYS A 1 91 ? 8.412 3.340 -22.285 1.00 92.88 91 LYS A CA 1
ATOM 691 C C . LYS A 1 91 ? 9.389 4.187 -23.094 1.00 92.88 91 LYS A C 1
ATOM 693 O O . LYS A 1 91 ? 9.488 3.971 -24.300 1.00 92.88 91 LYS A O 1
ATOM 698 N N . ILE A 1 92 ? 10.156 5.059 -22.433 1.00 91.81 92 ILE A N 1
ATOM 699 C CA . ILE A 1 92 ? 11.183 5.892 -23.080 1.00 91.81 92 ILE A CA 1
ATOM 700 C C . ILE A 1 92 ? 12.231 5.010 -23.767 1.00 91.81 92 ILE A C 1
ATOM 702 O O . ILE A 1 92 ? 12.554 5.217 -24.933 1.00 91.81 92 ILE A O 1
ATOM 706 N N . ARG A 1 93 ? 12.727 3.961 -23.099 1.00 85.75 93 ARG A N 1
ATOM 707 C CA . ARG A 1 93 ? 13.692 3.022 -23.701 1.00 85.75 93 ARG A CA 1
ATOM 708 C C . ARG A 1 93 ? 13.128 2.345 -24.955 1.00 85.75 93 ARG A C 1
ATOM 710 O O . ARG A 1 93 ? 13.837 2.226 -25.953 1.00 85.75 93 ARG A O 1
ATOM 717 N N . ARG A 1 94 ? 11.857 1.926 -24.940 1.00 87.75 94 ARG A N 1
ATOM 718 C CA . ARG A 1 94 ? 11.190 1.315 -26.108 1.00 87.75 94 ARG A CA 1
ATOM 719 C C . ARG A 1 94 ? 10.992 2.316 -27.252 1.00 87.75 94 ARG A C 1
ATOM 721 O O . ARG A 1 94 ? 11.273 1.972 -28.402 1.00 87.75 94 ARG A O 1
ATOM 728 N N . SER A 1 95 ? 10.557 3.543 -26.963 1.00 86.00 95 SER A N 1
ATOM 729 C CA . SER A 1 95 ? 10.386 4.584 -27.988 1.00 86.00 95 SER A CA 1
ATOM 730 C C . SER A 1 95 ? 11.723 5.011 -28.587 1.00 86.00 95 SER A C 1
ATOM 732 O O . SER A 1 95 ? 11.849 5.114 -29.800 1.00 86.00 95 SER A O 1
ATOM 734 N N . THR A 1 96 ? 12.757 5.182 -27.767 1.00 85.69 96 THR A N 1
ATOM 735 C CA . THR A 1 96 ? 14.093 5.545 -28.249 1.00 85.69 96 THR A CA 1
ATOM 736 C C . THR A 1 96 ? 14.705 4.414 -29.066 1.00 85.69 96 THR A C 1
ATOM 738 O O . THR A 1 96 ? 15.195 4.661 -30.163 1.00 85.69 96 THR A O 1
ATOM 741 N N . LYS A 1 97 ? 14.609 3.156 -28.609 1.00 82.81 97 LYS A N 1
ATOM 742 C CA . LYS A 1 97 ? 15.083 2.001 -29.387 1.00 82.81 97 LYS A CA 1
ATOM 743 C C . LYS A 1 97 ? 14.373 1.908 -30.738 1.00 82.81 97 LYS A C 1
ATOM 745 O O . LYS A 1 97 ? 15.043 1.751 -31.749 1.00 82.81 97 LYS A O 1
ATOM 750 N N . SER A 1 98 ? 13.045 2.033 -30.778 1.00 78.75 98 SER A N 1
ATOM 751 C CA . SER A 1 98 ? 12.306 2.027 -32.051 1.00 78.75 98 SER A CA 1
ATOM 752 C C . SER A 1 98 ? 12.676 3.210 -32.948 1.00 78.75 98 SER A C 1
ATOM 754 O O . SER A 1 98 ? 12.825 3.016 -34.148 1.00 78.75 98 SER A O 1
ATOM 756 N N . ASN A 1 99 ? 12.918 4.398 -32.388 1.00 82.94 99 ASN A N 1
ATOM 757 C CA . ASN A 1 99 ? 13.384 5.558 -33.145 1.00 82.94 99 ASN A CA 1
ATOM 758 C C . ASN A 1 99 ? 14.781 5.339 -33.754 1.00 82.94 99 ASN A C 1
ATOM 760 O O . ASN A 1 99 ? 14.970 5.612 -34.933 1.00 82.94 99 ASN A O 1
ATOM 764 N N . ILE A 1 100 ? 15.730 4.796 -32.984 1.00 79.06 100 ILE A N 1
ATOM 765 C CA . ILE A 1 100 ? 17.089 4.465 -33.451 1.00 79.06 100 ILE A CA 1
ATOM 766 C C . ILE A 1 100 ? 17.046 3.388 -34.545 1.00 79.06 100 ILE A C 1
ATOM 768 O O . ILE A 1 100 ? 17.739 3.498 -35.556 1.00 79.06 100 ILE A O 1
ATOM 772 N N . LEU A 1 101 ? 16.217 2.354 -34.362 1.00 77.69 101 LEU A N 1
ATOM 773 C CA . LEU A 1 101 ? 16.030 1.295 -35.357 1.00 77.69 101 LEU A CA 1
ATOM 774 C C . LEU A 1 101 ? 15.373 1.834 -36.637 1.00 77.69 101 LEU A C 1
ATOM 776 O O . LEU A 1 101 ? 15.823 1.506 -37.730 1.00 77.69 101 LEU A O 1
ATOM 780 N N . ALA A 1 102 ? 14.356 2.693 -36.516 1.00 75.00 102 ALA A N 1
ATOM 781 C CA . ALA A 1 102 ? 13.667 3.298 -37.656 1.00 75.00 102 ALA A CA 1
ATOM 782 C C . ALA A 1 102 ? 14.543 4.308 -38.419 1.00 75.00 102 ALA A C 1
ATOM 784 O O . ALA A 1 102 ? 14.446 4.395 -39.639 1.00 75.00 102 ALA A O 1
ATOM 785 N N . LYS A 1 103 ? 15.418 5.050 -37.727 1.00 73.62 103 LYS A N 1
ATOM 786 C CA . LYS A 1 103 ? 16.372 5.995 -38.338 1.00 73.62 103 LYS A CA 1
ATOM 787 C C . LYS A 1 103 ? 17.599 5.322 -38.970 1.00 73.62 103 LYS A C 1
ATOM 789 O O . LYS A 1 103 ? 18.421 6.011 -39.562 1.00 73.62 103 LYS A O 1
ATOM 794 N N . GLY A 1 104 ? 17.742 3.998 -38.862 1.00 63.31 104 GLY A N 1
ATOM 795 C CA . GLY A 1 104 ? 18.803 3.232 -39.527 1.00 63.31 104 GLY A CA 1
ATOM 796 C C . GLY A 1 104 ? 20.185 3.279 -38.859 1.00 63.31 104 GLY A C 1
ATOM 797 O O . GLY A 1 104 ? 21.074 2.538 -39.274 1.00 63.31 104 GLY A O 1
ATOM 798 N N . GLU A 1 105 ? 20.382 4.066 -37.796 1.00 64.62 105 GLU A N 1
ATOM 799 C CA . GLU A 1 105 ? 21.637 4.083 -37.019 1.00 64.62 105 GLU A CA 1
ATOM 800 C C . GLU A 1 105 ? 21.877 2.761 -36.272 1.00 64.62 105 GLU A C 1
ATOM 802 O O . GLU A 1 105 ? 23.018 2.333 -36.108 1.00 64.62 105 GLU A O 1
ATOM 807 N N . GLY A 1 106 ? 20.799 2.084 -35.863 1.00 62.69 106 GLY A N 1
ATOM 808 C CA . GLY A 1 106 ? 20.831 0.776 -35.203 1.00 62.69 106 GLY A CA 1
ATOM 809 C C . GLY A 1 106 ? 20.460 -0.399 -36.111 1.00 62.69 106 GLY A C 1
ATOM 810 O O . GLY A 1 106 ? 19.895 -1.372 -35.619 1.00 62.69 106 GLY A O 1
ATOM 811 N N . MET A 1 107 ? 20.681 -0.314 -37.426 1.00 65.94 107 MET A N 1
ATOM 812 C CA . MET A 1 107 ? 20.361 -1.417 -38.342 1.00 65.94 107 MET A CA 1
ATOM 813 C C . MET A 1 107 ? 21.106 -2.700 -37.937 1.00 65.94 107 MET A C 1
ATOM 815 O O . MET A 1 107 ? 22.291 -2.658 -37.605 1.00 65.94 107 MET A O 1
ATOM 819 N N . VAL A 1 108 ? 20.431 -3.855 -37.985 1.00 68.56 108 VAL A N 1
ATOM 820 C CA . VAL A 1 108 ? 21.105 -5.159 -37.891 1.00 68.56 108 VAL A CA 1
ATOM 821 C C . VAL A 1 108 ? 21.943 -5.308 -39.156 1.00 68.56 108 VAL A C 1
ATOM 823 O O . VAL A 1 108 ? 21.421 -5.576 -40.235 1.00 68.56 108 VAL A O 1
ATOM 826 N N . ILE A 1 109 ? 23.239 -5.027 -39.038 1.00 71.81 109 ILE A N 1
ATOM 827 C CA . ILE A 1 109 ? 24.161 -5.002 -40.170 1.00 71.81 109 ILE A CA 1
ATOM 828 C C . ILE A 1 109 ? 24.352 -6.444 -40.659 1.00 71.81 109 ILE A C 1
ATOM 830 O O . ILE A 1 109 ? 25.001 -7.247 -39.991 1.00 71.81 109 ILE A O 1
ATOM 834 N N . SER A 1 110 ? 23.779 -6.775 -41.818 1.00 78.69 110 SER A N 1
ATOM 835 C CA . SER A 1 110 ? 24.085 -8.016 -42.533 1.00 78.69 110 SER A CA 1
ATOM 836 C C . SER A 1 110 ? 25.535 -8.002 -43.034 1.00 78.69 110 SER A C 1
ATOM 838 O O . SER A 1 110 ? 26.169 -6.948 -43.153 1.00 78.69 110 SER A O 1
ATOM 840 N N . TYR A 1 111 ? 26.078 -9.180 -43.344 1.00 82.50 111 TYR A N 1
ATOM 841 C CA . TYR A 1 111 ? 27.442 -9.310 -43.862 1.00 82.50 111 TYR A CA 1
ATOM 842 C C . TYR A 1 111 ? 27.687 -8.420 -45.096 1.00 82.50 111 TYR A C 1
ATOM 844 O O . TYR A 1 111 ? 28.730 -7.778 -45.198 1.00 82.50 111 TYR A O 1
ATOM 852 N N . GLU A 1 112 ? 26.688 -8.285 -45.967 1.00 84.38 112 GLU A N 1
ATOM 853 C CA . GLU A 1 112 ? 26.732 -7.448 -47.171 1.00 84.38 112 GLU A CA 1
ATOM 854 C C . GLU A 1 112 ? 26.984 -5.967 -46.851 1.00 84.38 112 GLU A C 1
ATOM 856 O O . GLU A 1 112 ? 27.813 -5.315 -47.483 1.00 84.38 112 GLU A O 1
ATOM 861 N N . HIS A 1 113 ? 26.352 -5.435 -45.803 1.00 81.25 113 HIS A N 1
ATOM 862 C CA . HIS A 1 113 ? 26.578 -4.056 -45.373 1.00 81.25 113 HIS A CA 1
ATOM 863 C C . HIS A 1 113 ? 27.984 -3.836 -44.787 1.00 81.25 113 HIS A C 1
ATOM 865 O O . HIS A 1 113 ? 28.538 -2.739 -44.911 1.00 81.25 113 HIS A O 1
ATOM 871 N N . LEU A 1 114 ? 28.583 -4.855 -44.156 1.00 81.44 114 LEU A N 1
ATOM 872 C CA . LEU A 1 114 ? 29.974 -4.794 -43.687 1.00 81.44 114 LEU A CA 1
ATOM 873 C C . LEU A 1 114 ? 30.958 -4.793 -44.857 1.00 81.44 114 LEU A C 1
ATOM 875 O O . LEU A 1 114 ? 31.923 -4.027 -44.832 1.00 81.44 114 LEU A O 1
ATOM 879 N N . VAL A 1 115 ? 30.707 -5.624 -45.870 1.00 88.44 115 VAL A N 1
ATOM 880 C CA . VAL A 1 115 ? 31.510 -5.679 -47.099 1.00 88.44 115 VAL A CA 1
ATOM 881 C C . VAL A 1 115 ? 31.459 -4.332 -47.820 1.00 88.44 115 VAL A C 1
ATOM 883 O O . VAL A 1 115 ? 32.506 -3.719 -48.014 1.00 88.44 115 VAL A O 1
ATOM 886 N N . ALA A 1 116 ? 30.263 -3.784 -48.054 1.00 85.19 116 ALA A N 1
ATOM 887 C CA . ALA A 1 116 ? 30.095 -2.481 -48.699 1.00 85.19 116 ALA A CA 1
ATOM 888 C C . ALA A 1 116 ? 30.810 -1.339 -47.946 1.00 85.19 116 ALA A C 1
ATOM 890 O O . ALA A 1 116 ? 31.438 -0.467 -48.551 1.00 85.19 116 ALA A O 1
ATOM 891 N N . LYS A 1 117 ? 30.775 -1.340 -46.603 1.00 85.75 117 LYS A N 1
ATOM 892 C CA . LYS A 1 117 ? 31.527 -0.358 -45.798 1.00 85.75 117 LYS A CA 1
ATOM 893 C C . LYS A 1 117 ? 33.041 -0.526 -45.938 1.00 85.75 117 LYS A C 1
ATOM 895 O O . LYS A 1 117 ? 33.748 0.479 -45.990 1.00 85.75 117 LYS A O 1
ATOM 900 N N . ARG A 1 118 ? 33.548 -1.761 -45.981 1.00 87.75 118 ARG A N 1
ATOM 901 C C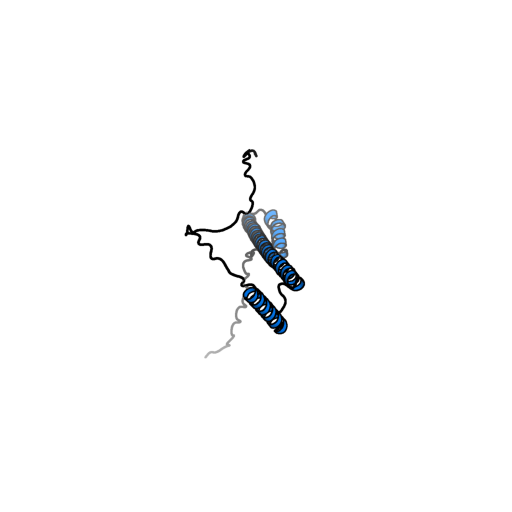A . ARG A 1 118 ? 34.985 -2.039 -46.153 1.00 87.75 118 ARG A CA 1
ATOM 902 C C . ARG A 1 118 ? 35.480 -1.590 -47.523 1.00 87.75 118 ARG A C 1
ATOM 904 O O . ARG A 1 118 ? 36.503 -0.916 -47.587 1.00 87.75 118 ARG A O 1
ATOM 911 N N . GLU A 1 119 ? 34.730 -1.878 -48.578 1.00 91.38 119 GLU A N 1
ATOM 912 C CA . GLU A 1 119 ? 35.037 -1.430 -49.942 1.00 91.38 119 GLU A CA 1
ATOM 913 C C . GLU A 1 119 ? 35.045 0.100 -50.043 1.00 91.38 119 GLU A C 1
ATOM 915 O O . GLU A 1 119 ? 35.993 0.688 -50.561 1.00 91.38 119 GLU A O 1
ATOM 920 N N . ALA A 1 120 ? 34.059 0.776 -49.443 1.00 86.56 120 ALA A N 1
ATOM 921 C CA . ALA A 1 120 ? 34.025 2.238 -49.400 1.00 86.56 120 ALA A CA 1
ATOM 922 C C . ALA A 1 12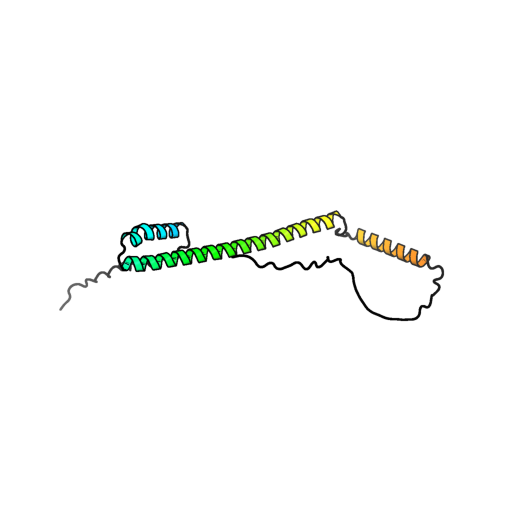0 ? 35.215 2.849 -48.632 1.00 86.56 120 ALA A C 1
ATOM 924 O O . ALA A 1 120 ? 35.674 3.945 -48.966 1.00 86.56 120 ALA A O 1
ATOM 925 N N . LEU A 1 121 ? 35.718 2.176 -47.591 1.00 87.69 121 LEU A N 1
ATOM 926 C CA . LEU A 1 121 ? 36.919 2.604 -46.867 1.00 87.69 121 LEU A CA 1
ATOM 927 C C . LEU A 1 121 ? 38.196 2.352 -47.674 1.00 87.69 121 LEU A C 1
ATOM 929 O O . LEU A 1 121 ? 39.065 3.224 -47.682 1.00 87.69 121 LEU A O 1
ATOM 933 N N . ALA A 1 122 ? 38.292 1.220 -48.374 1.00 87.25 122 ALA A N 1
ATOM 934 C CA . ALA A 1 122 ? 39.405 0.911 -49.268 1.00 87.25 122 ALA A CA 1
ATOM 935 C C . ALA A 1 122 ? 39.495 1.936 -50.409 1.00 87.25 122 ALA A C 1
ATOM 937 O O . ALA A 1 122 ? 40.528 2.579 -50.564 1.00 87.25 122 ALA A O 1
ATOM 938 N N . ALA A 1 123 ? 38.381 2.228 -51.086 1.00 86.19 123 ALA A N 1
ATOM 939 C CA . ALA A 1 123 ? 38.323 3.247 -52.135 1.00 86.19 123 ALA A CA 1
ATOM 940 C C . ALA A 1 123 ? 38.713 4.648 -51.623 1.00 86.19 123 ALA A C 1
ATOM 942 O O . ALA A 1 123 ? 39.430 5.395 -52.287 1.00 86.19 123 ALA A O 1
ATOM 943 N N . LYS A 1 124 ? 38.293 5.018 -50.403 1.00 82.69 124 LYS A N 1
ATOM 944 C CA . LYS A 1 124 ? 38.711 6.282 -49.768 1.00 82.69 124 LYS A CA 1
ATOM 945 C C . LYS A 1 124 ? 40.198 6.296 -49.405 1.00 82.69 124 LYS A C 1
ATOM 947 O O . LYS A 1 124 ? 40.811 7.362 -49.453 1.00 82.69 124 LYS A O 1
ATOM 952 N N . ALA A 1 125 ? 40.772 5.164 -49.004 1.00 81.44 125 ALA A N 1
ATOM 953 C CA . ALA A 1 125 ? 42.197 5.045 -48.708 1.00 81.44 125 ALA A CA 1
ATOM 954 C C . ALA A 1 125 ? 43.037 5.123 -49.990 1.00 81.44 125 ALA A C 1
ATOM 956 O O . ALA A 1 125 ? 44.014 5.867 -50.028 1.00 81.44 125 ALA A O 1
ATOM 957 N N . GLU A 1 126 ? 42.605 4.451 -51.054 1.00 78.19 126 GLU A N 1
ATOM 958 C CA . GLU A 1 126 ? 43.225 4.496 -52.379 1.00 78.19 126 GLU A CA 1
ATOM 959 C C . GLU A 1 126 ? 43.140 5.894 -52.995 1.00 78.19 126 GLU A C 1
ATOM 961 O O . GLU A 1 126 ? 44.150 6.417 -53.457 1.00 78.19 126 GLU A O 1
ATOM 966 N N . ALA A 1 127 ? 41.993 6.573 -52.900 1.00 77.00 127 ALA A N 1
ATOM 967 C CA . ALA A 1 127 ? 41.857 7.962 -53.341 1.00 77.00 127 ALA A CA 1
ATOM 968 C C . ALA A 1 127 ? 42.770 8.921 -52.552 1.00 77.00 127 ALA A C 1
ATOM 970 O O . ALA A 1 127 ? 43.355 9.845 -53.117 1.00 77.00 127 ALA A O 1
ATOM 971 N N . LYS A 1 128 ? 42.946 8.692 -51.242 1.00 71.81 128 LYS A N 1
ATOM 972 C CA . LYS A 1 128 ? 43.888 9.463 -50.411 1.00 71.81 128 LYS A CA 1
ATOM 973 C C . LYS A 1 128 ? 45.352 9.145 -50.726 1.00 71.81 128 LYS A C 1
ATOM 975 O O . LYS A 1 128 ? 46.186 10.039 -50.607 1.00 71.81 128 LYS A O 1
ATOM 980 N N . ALA A 1 129 ? 45.665 7.913 -51.124 1.00 70.31 129 ALA A N 1
ATOM 981 C CA . ALA A 1 129 ? 47.001 7.503 -51.549 1.00 70.31 129 ALA A CA 1
ATOM 982 C C . ALA A 1 129 ? 47.347 8.056 -52.944 1.00 70.31 129 ALA A C 1
ATOM 984 O O . ALA A 1 129 ? 48.435 8.599 -53.134 1.00 70.31 129 ALA A O 1
ATOM 985 N N . ALA A 1 130 ? 46.399 8.025 -53.883 1.00 63.47 130 ALA A N 1
ATOM 986 C CA . ALA A 1 130 ? 46.523 8.620 -55.215 1.00 63.47 130 ALA A CA 1
ATOM 987 C C . ALA A 1 130 ? 46.590 10.159 -55.171 1.00 63.47 130 ALA A C 1
ATOM 989 O O . ALA A 1 130 ? 47.228 10.781 -56.014 1.00 63.47 130 ALA A O 1
ATOM 990 N N . GLY A 1 131 ? 45.996 10.782 -54.147 1.00 59.19 131 GLY A N 1
ATOM 991 C CA . GLY A 1 131 ? 46.076 12.221 -53.884 1.00 59.19 131 GLY A CA 1
ATOM 992 C C . GLY A 1 131 ? 47.394 12.706 -53.263 1.00 59.19 131 GLY A C 1
ATOM 993 O O . GLY A 1 131 ? 47.481 13.873 -52.876 1.00 59.19 131 GLY A O 1
ATOM 994 N N . THR A 1 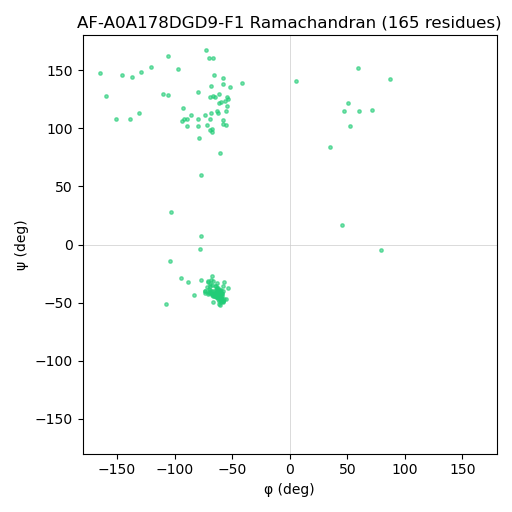132 ? 48.429 11.865 -53.141 1.00 56.28 132 THR A N 1
ATOM 995 C CA . THR A 1 132 ? 49.733 12.269 -52.579 1.00 56.28 132 THR A CA 1
ATOM 996 C C . THR A 1 132 ? 50.591 13.070 -53.568 1.00 56.28 132 THR A C 1
ATOM 998 O O . THR A 1 132 ? 51.741 12.756 -53.861 1.00 56.28 132 THR A O 1
ATOM 1001 N N . GLY A 1 133 ? 50.066 14.209 -54.018 1.00 54.12 133 GLY A N 1
ATOM 1002 C CA . GLY A 1 133 ? 50.884 15.309 -54.518 1.00 54.12 133 GLY A CA 1
ATOM 1003 C C . GLY A 1 133 ? 51.618 15.987 -53.354 1.00 54.12 133 GLY A C 1
ATOM 1004 O O . GLY A 1 133 ? 51.014 16.730 -52.590 1.00 54.12 133 GLY A O 1
ATOM 1005 N N . LYS A 1 134 ? 52.918 15.695 -53.201 1.00 5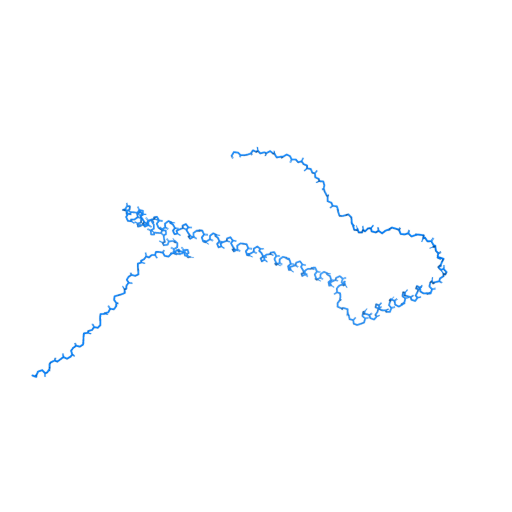1.75 134 LYS A N 1
ATOM 1006 C CA . LYS A 1 134 ? 53.942 16.442 -52.432 1.00 51.75 134 LYS A CA 1
ATOM 1007 C C . LYS A 1 134 ? 53.452 17.127 -51.138 1.00 51.75 134 LYS A C 1
ATOM 1009 O O . LYS A 1 134 ? 53.239 18.336 -51.086 1.00 51.75 134 LYS A O 1
ATOM 1014 N N . ARG A 1 135 ? 53.394 16.373 -50.034 1.00 54.34 135 ARG A N 1
ATOM 1015 C CA . ARG A 1 135 ? 53.265 16.941 -48.680 1.00 54.34 135 ARG A CA 1
ATOM 1016 C C . ARG A 1 135 ? 54.555 17.674 -48.286 1.00 54.34 135 ARG A C 1
ATOM 1018 O O . ARG A 1 135 ? 55.520 17.062 -47.835 1.00 54.34 135 ARG A O 1
ATOM 1025 N N . GLY A 1 136 ? 54.560 18.998 -48.427 1.00 49.62 136 GLY A N 1
ATOM 1026 C CA . GLY A 1 136 ? 55.533 19.868 -47.773 1.00 49.62 136 GLY A CA 1
ATOM 1027 C C . GLY A 1 136 ? 55.395 19.755 -46.253 1.00 49.62 136 GLY A C 1
ATOM 1028 O O . GLY A 1 136 ? 54.384 20.148 -45.674 1.00 49.62 136 GLY A O 1
ATOM 1029 N N . ARG A 1 137 ? 56.409 19.196 -45.593 1.00 48.81 137 ARG A N 1
ATOM 1030 C CA . ARG A 1 137 ? 56.520 19.143 -44.131 1.00 48.81 137 ARG A CA 1
ATOM 1031 C C . ARG A 1 137 ? 56.719 20.565 -43.590 1.00 48.81 137 ARG A C 1
ATOM 1033 O O . ARG A 1 137 ? 57.849 21.043 -43.537 1.00 48.81 137 ARG A O 1
ATOM 1040 N N . LYS A 1 138 ? 55.652 21.242 -43.146 1.00 47.91 138 LYS A N 1
ATOM 1041 C CA . LYS A 1 138 ? 55.800 22.400 -42.247 1.00 47.91 138 LYS A CA 1
ATOM 1042 C C . LYS A 1 138 ? 56.307 21.882 -40.900 1.00 47.91 138 LYS A C 1
ATOM 1044 O O . LYS A 1 138 ? 55.629 21.115 -40.223 1.00 47.91 138 LYS A O 1
ATOM 1049 N N . ARG A 1 139 ? 57.537 22.258 -40.546 1.00 44.22 139 ARG A N 1
ATOM 1050 C CA . ARG A 1 139 ? 58.069 22.099 -39.191 1.00 44.22 139 ARG A CA 1
ATOM 1051 C C . ARG A 1 139 ? 57.379 23.150 -38.323 1.00 44.22 139 ARG A C 1
ATOM 1053 O O . ARG A 1 139 ? 57.660 24.331 -38.494 1.00 44.22 139 ARG A O 1
ATOM 1060 N N . THR A 1 140 ? 56.530 22.725 -37.398 1.00 37.47 140 THR A N 1
ATOM 1061 C CA . THR A 1 140 ? 56.127 23.558 -36.259 1.00 37.47 140 THR A CA 1
ATOM 1062 C C . THR A 1 140 ? 56.763 22.954 -35.006 1.00 37.47 140 THR A C 1
ATOM 1064 O O . THR A 1 140 ? 56.758 21.735 -34.836 1.00 37.47 140 THR A O 1
ATOM 1067 N N . ARG A 1 141 ? 57.430 23.807 -34.220 1.00 33.53 141 ARG A N 1
ATOM 1068 C CA . ARG A 1 141 ? 58.137 23.504 -32.960 1.00 33.53 141 ARG A CA 1
ATOM 1069 C C . ARG A 1 141 ? 57.140 23.219 -31.804 1.00 33.53 141 ARG A C 1
ATOM 1071 O O . ARG A 1 141 ? 55.949 23.429 -32.013 1.00 33.53 141 ARG A O 1
ATOM 1078 N N . PRO A 1 142 ? 57.601 22.683 -30.652 1.00 36.78 142 PRO A N 1
ATOM 1079 C CA . PRO A 1 142 ? 56.810 21.788 -29.804 1.00 36.78 142 PRO A CA 1
ATOM 1080 C C . PRO A 1 142 ? 56.099 22.443 -28.602 1.00 36.78 142 PRO A C 1
ATOM 1082 O O . PRO A 1 142 ? 56.626 23.383 -28.022 1.00 36.78 142 PRO A O 1
ATOM 1085 N N . VAL A 1 143 ? 54.969 21.807 -28.248 1.00 35.53 143 VAL A N 1
ATOM 1086 C CA . VAL A 1 143 ? 54.453 21.426 -26.909 1.00 35.53 143 VAL A CA 1
ATOM 1087 C C . VAL A 1 143 ? 54.178 22.521 -25.875 1.00 35.53 143 VAL A C 1
ATOM 1089 O O . VAL A 1 143 ? 55.118 23.044 -25.299 1.00 35.53 143 VAL A O 1
ATOM 1092 N N . GLU A 1 144 ? 52.891 22.674 -25.529 1.00 37.06 144 GLU A N 1
ATOM 1093 C CA . GLU A 1 144 ? 52.368 22.557 -24.151 1.00 37.06 144 GLU A CA 1
ATOM 1094 C C . GLU A 1 144 ? 51.045 21.754 -24.197 1.00 37.06 144 GLU A C 1
ATOM 1096 O O . GLU A 1 144 ? 50.335 21.778 -25.206 1.00 37.06 144 GLU A O 1
ATOM 1101 N N . VAL A 1 145 ? 50.811 20.941 -23.165 1.00 34.56 145 VAL A N 1
ATOM 1102 C CA . VAL A 1 145 ? 49.784 19.885 -23.037 1.00 34.56 145 VAL A CA 1
ATOM 1103 C C . VAL A 1 145 ? 48.663 20.368 -22.100 1.00 34.56 145 VAL A C 1
ATOM 1105 O O . VAL A 1 145 ? 48.906 21.260 -21.296 1.00 34.56 145 VAL A O 1
ATOM 1108 N N . GLU A 1 146 ? 47.511 19.687 -22.180 1.00 33.62 146 GLU A N 1
ATOM 1109 C CA . GLU A 1 146 ? 46.369 19.651 -21.234 1.00 33.62 146 GLU A CA 1
ATOM 1110 C C . GLU A 1 146 ? 45.300 20.745 -21.411 1.00 33.62 146 GLU A C 1
ATOM 1112 O O . GLU A 1 146 ? 45.608 21.887 -21.721 1.00 33.62 146 GLU A O 1
ATOM 1117 N N . GLU A 1 147 ? 43.997 20.518 -21.235 1.00 31.64 147 GLU A N 1
ATOM 1118 C CA . GLU A 1 147 ? 43.129 19.338 -21.114 1.00 31.64 147 GLU A CA 1
ATOM 1119 C C . GLU A 1 147 ? 41.679 19.854 -21.313 1.00 31.64 147 GLU A C 1
ATOM 1121 O O . GLU A 1 147 ? 41.365 20.993 -20.977 1.00 31.64 147 GLU A O 1
ATOM 1126 N N . ASP A 1 148 ? 40.832 19.010 -21.901 1.00 29.11 148 ASP A N 1
ATOM 1127 C CA . ASP A 1 148 ? 39.395 18.810 -21.656 1.00 29.11 148 ASP A CA 1
ATOM 1128 C C . ASP A 1 148 ? 38.323 19.943 -21.608 1.00 29.11 148 ASP A C 1
ATOM 1130 O O . ASP A 1 148 ? 38.261 20.792 -20.730 1.00 29.11 148 ASP A O 1
ATOM 1134 N N . VAL A 1 149 ? 37.344 19.758 -22.517 1.00 34.53 149 VAL A N 1
ATOM 1135 C CA . VAL A 1 149 ? 35.872 19.683 -22.307 1.00 34.53 149 VAL A CA 1
ATOM 1136 C C . VAL A 1 149 ? 35.046 20.946 -21.932 1.00 34.53 149 VAL A C 1
ATOM 1138 O O . VAL A 1 149 ? 35.077 21.442 -20.816 1.00 34.53 149 VAL A O 1
ATOM 1141 N N . GLU A 1 150 ? 34.152 21.295 -22.884 1.00 38.31 150 GLU A N 1
ATOM 1142 C CA . GLU A 1 150 ? 32.826 21.972 -22.820 1.00 38.31 150 GLU A CA 1
ATOM 1143 C C . GLU A 1 150 ? 32.653 23.392 -22.232 1.00 38.31 150 GLU A C 1
ATOM 1145 O O . GLU A 1 150 ? 33.279 23.794 -21.259 1.00 38.31 150 GLU A O 1
ATOM 1150 N N . PRO A 1 151 ? 31.624 24.120 -22.721 1.00 37.56 151 PRO A N 1
ATOM 1151 C CA . PRO A 1 151 ? 30.735 24.772 -21.764 1.00 37.56 151 PRO A CA 1
ATOM 1152 C C . PRO A 1 151 ? 29.255 24.504 -22.068 1.00 37.56 151 PRO A C 1
ATOM 1154 O O . PRO A 1 151 ? 28.688 24.999 -23.044 1.00 37.56 151 PRO A O 1
ATOM 1157 N N . SER A 1 152 ? 28.600 23.761 -21.171 1.00 31.95 152 SER A N 1
ATOM 1158 C CA . SER A 1 152 ? 27.141 23.737 -21.067 1.00 31.95 152 SER A CA 1
ATOM 1159 C C . SER A 1 152 ? 26.645 24.970 -20.306 1.00 31.95 152 SER A C 1
ATOM 1161 O O . SER A 1 152 ? 27.135 25.335 -19.236 1.00 31.95 152 SER A O 1
ATOM 1163 N N . ALA A 1 153 ? 25.654 25.636 -20.892 1.00 41.00 153 ALA A N 1
ATOM 1164 C CA . ALA A 1 153 ? 24.999 26.811 -20.345 1.00 41.00 153 ALA A CA 1
ATOM 1165 C C . ALA A 1 153 ? 24.241 26.489 -19.047 1.00 41.00 153 ALA A C 1
ATOM 1167 O O . ALA A 1 153 ? 23.354 25.633 -19.046 1.00 41.00 153 ALA A O 1
ATOM 1168 N N . LYS A 1 154 ? 24.512 27.235 -17.966 1.00 38.94 154 LYS A N 1
ATOM 1169 C CA . LYS A 1 154 ? 23.610 27.347 -16.808 1.00 38.94 154 LYS A CA 1
ATOM 1170 C C . LYS A 1 154 ? 23.527 28.784 -16.288 1.00 38.94 154 LYS A C 1
ATOM 1172 O O . LYS A 1 154 ? 24.459 29.323 -15.710 1.00 38.94 154 LYS A O 1
ATOM 1177 N N . MET A 1 155 ? 22.353 29.337 -16.571 1.00 39.19 155 MET A N 1
ATOM 1178 C CA . MET A 1 155 ? 21.541 30.352 -15.899 1.00 39.19 155 MET A CA 1
ATOM 1179 C C . MET A 1 155 ? 22.065 31.091 -14.654 1.00 39.19 155 MET A C 1
ATOM 1181 O O . MET A 1 155 ? 22.599 30.525 -13.704 1.00 39.19 155 MET A O 1
ATOM 1185 N N . ALA A 1 156 ? 21.718 32.380 -14.676 1.00 37.06 156 ALA A N 1
ATOM 1186 C CA . ALA A 1 156 ? 21.793 33.402 -13.647 1.00 37.06 156 ALA A CA 1
ATOM 1187 C C . ALA A 1 156 ? 21.383 32.954 -12.231 1.00 37.06 156 ALA A C 1
ATOM 1189 O O . ALA A 1 156 ? 20.360 32.300 -12.029 1.00 37.06 156 ALA A O 1
ATOM 1190 N N . ARG A 1 157 ? 22.155 33.414 -11.239 1.00 39.91 157 ARG A N 1
ATOM 1191 C CA . ARG A 1 157 ? 21.758 33.487 -9.829 1.00 39.91 157 ARG A CA 1
ATOM 1192 C C . ARG A 1 157 ? 21.159 34.866 -9.564 1.00 39.91 157 ARG A C 1
ATOM 1194 O O . ARG A 1 157 ? 21.892 35.846 -9.501 1.00 39.91 157 ARG A O 1
ATOM 1201 N N . THR A 1 158 ? 19.847 34.933 -9.382 1.00 47.16 158 THR A N 1
ATOM 1202 C CA . THR A 1 158 ? 19.180 36.046 -8.699 1.00 47.16 158 THR A CA 1
ATOM 1203 C C . THR A 1 158 ? 19.041 35.676 -7.227 1.00 47.16 158 THR A C 1
ATOM 1205 O O . THR A 1 158 ? 18.412 34.676 -6.884 1.00 47.16 158 THR A O 1
ATOM 1208 N N . SER A 1 159 ? 19.680 36.447 -6.352 1.00 46.09 159 SER A N 1
ATOM 1209 C CA . SER A 1 159 ? 19.472 36.394 -4.907 1.00 46.09 159 SER A CA 1
ATOM 1210 C C . SER A 1 159 ? 18.283 37.283 -4.555 1.00 46.09 159 SER A C 1
ATOM 1212 O O . SER A 1 159 ? 18.397 38.502 -4.662 1.00 46.09 159 SER A O 1
ATOM 1214 N N . GLU A 1 160 ? 17.168 36.691 -4.132 1.00 49.69 160 GLU A N 1
ATOM 1215 C CA . GLU A 1 160 ? 16.024 37.439 -3.608 1.00 49.69 160 GLU A CA 1
ATOM 1216 C C . GLU A 1 160 ? 15.553 36.895 -2.253 1.00 49.69 160 GLU A C 1
ATOM 1218 O O . GLU A 1 160 ? 15.722 35.722 -1.918 1.00 49.69 160 GLU A O 1
ATOM 1223 N N . ALA A 1 161 ? 15.052 37.840 -1.463 1.00 41.09 161 ALA A N 1
ATOM 1224 C CA . ALA A 1 161 ? 14.908 37.879 -0.017 1.00 41.09 161 ALA A CA 1
ATOM 1225 C C . ALA A 1 161 ? 14.080 36.755 0.632 1.00 41.09 161 ALA A C 1
ATOM 1227 O O . ALA A 1 161 ? 13.004 36.380 0.173 1.00 41.09 161 ALA A O 1
ATOM 1228 N N . ARG A 1 162 ? 14.532 36.325 1.818 1.00 41.88 162 ARG A N 1
ATOM 1229 C CA . ARG A 1 162 ? 13.711 35.630 2.818 1.00 41.88 162 ARG A CA 1
ATOM 1230 C C . ARG A 1 162 ? 12.881 36.677 3.570 1.00 41.88 162 ARG A C 1
ATOM 1232 O O . ARG A 1 162 ? 13.404 37.366 4.441 1.00 41.88 162 ARG A O 1
ATOM 1239 N N . LEU A 1 163 ? 11.599 36.799 3.235 1.00 47.56 163 LEU A N 1
ATOM 1240 C CA . LEU A 1 163 ? 10.599 37.363 4.141 1.00 47.56 163 LEU A CA 1
ATOM 1241 C C . LEU A 1 163 ? 10.027 36.209 4.966 1.00 47.56 163 LEU A C 1
ATOM 1243 O O . LEU A 1 163 ? 9.221 35.420 4.476 1.00 47.56 163 LEU A O 1
ATOM 1247 N N . GLU A 1 164 ? 10.477 36.087 6.212 1.00 52.38 164 GLU A N 1
ATOM 1248 C CA . GLU A 1 164 ? 9.801 35.264 7.211 1.00 52.38 164 GLU A CA 1
ATOM 1249 C C . GLU A 1 164 ? 8.614 36.047 7.767 1.00 52.38 164 GLU A C 1
ATOM 1251 O O . GLU A 1 164 ? 8.783 37.001 8.518 1.00 52.38 164 GLU A O 1
ATOM 1256 N N . LEU A 1 165 ? 7.408 35.631 7.386 1.00 49.41 165 LEU A N 1
ATOM 1257 C CA . LEU A 1 165 ? 6.175 35.920 8.106 1.00 49.41 165 LEU A CA 1
ATOM 1258 C C . LEU A 1 165 ? 5.197 34.772 7.860 1.00 49.41 165 LEU A C 1
ATOM 1260 O O . LEU A 1 165 ? 4.609 34.672 6.781 1.00 49.41 165 LEU A O 1
ATOM 1264 N N . ARG A 1 166 ? 4.965 33.947 8.884 1.00 43.34 166 ARG A N 1
ATOM 1265 C CA . ARG A 1 166 ? 3.598 33.536 9.208 1.00 43.34 166 ARG A CA 1
ATOM 1266 C C . ARG A 1 166 ? 3.463 33.020 10.638 1.00 43.34 166 ARG A C 1
ATOM 1268 O O . ARG A 1 166 ? 4.226 32.165 11.076 1.00 43.34 166 ARG A O 1
ATOM 1275 N N . LEU A 1 167 ? 2.481 33.649 11.279 1.00 47.38 167 LEU A N 1
ATOM 1276 C CA . LEU A 1 167 ? 1.785 33.356 12.528 1.00 47.38 167 LEU A CA 1
ATOM 1277 C C . LEU A 1 167 ? 1.283 31.911 12.605 1.00 47.38 167 LEU A C 1
ATOM 1279 O O . LEU A 1 167 ? 0.872 31.393 11.539 1.00 47.38 167 LEU A O 1
#

Radius of gyration: 42.55 Å; Cα contacts (8 Å, |Δi|>4): 35; chains: 1; bounding box: 82×100×104 Å